Protein AF-A0A7W6HFI2-F1 (afdb_monomer)

Foldseek 3Di:
DDPVLVVLVVVLVVLLVVLVVVCVPPVDPVSVVVSVVVNVVSVCCSPPDDDDDDD

Sequence (55 aa):
MTLERFLSVIAFVVLGVFLLVLVTKVATLDLSIVVLVTILLCGYDLFFHRVPPHP

Mean predicted aligned error: 6.35 Å

Secondary structure (DSSP, 8-state):
--HHHHHHHHHHHHHHHHHHHHHHHH--HHHHHHHHHHHHHHHHHHHT--PPPP-

pLDDT: mean 83.73, std 8.87, range [57.53, 94.31]

Structure (mmCIF, N/CA/C/O backbone):
data_AF-A0A7W6HFI2-F1
#
_entry.id   AF-A0A7W6HFI2-F1
#
loop_
_atom_site.group_PDB
_atom_site.id
_atom_site.type_symbol
_atom_site.label_atom_id
_atom_site.label_alt_id
_atom_site.label_comp_id
_atom_site.label_asym_id
_atom_site.label_entity_id
_atom_site.label_seq_id
_atom_site.pdbx_PDB_ins_code
_atom_site.Cartn_x
_atom_site.Cartn_y
_atom_site.Cartn_z
_atom_site.occupancy
_atom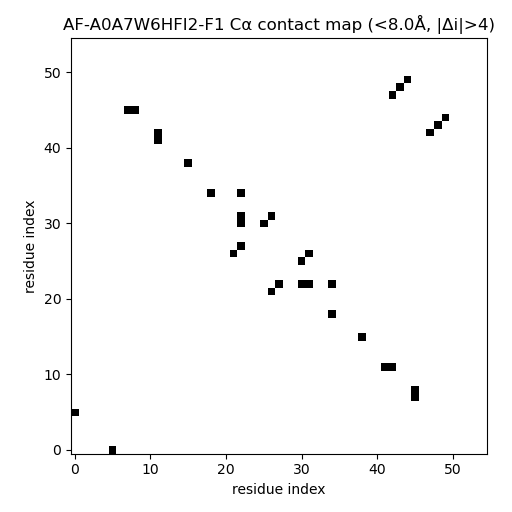_site.B_iso_or_equiv
_atom_site.auth_seq_id
_atom_site.auth_comp_id
_atom_site.auth_asym_id
_atom_site.auth_atom_id
_atom_site.pdbx_PDB_model_num
ATOM 1 N N . MET A 1 1 ? 14.779 -2.854 -14.016 1.00 57.53 1 MET A N 1
ATOM 2 C CA . MET A 1 1 ? 13.910 -2.004 -13.171 1.00 57.53 1 MET A CA 1
ATOM 3 C C . MET A 1 1 ? 14.486 -0.601 -13.203 1.00 57.53 1 MET A C 1
ATOM 5 O O . MET A 1 1 ? 15.665 -0.465 -12.917 1.00 57.53 1 MET A O 1
ATOM 9 N N . THR A 1 2 ? 13.719 0.404 -13.626 1.00 82.62 2 THR A N 1
ATOM 10 C CA . THR A 1 2 ? 14.137 1.815 -13.562 1.00 82.62 2 THR A CA 1
ATOM 11 C C . THR A 1 2 ? 14.092 2.315 -12.115 1.00 82.62 2 THR A C 1
ATOM 13 O O . THR A 1 2 ? 13.326 1.786 -11.306 1.00 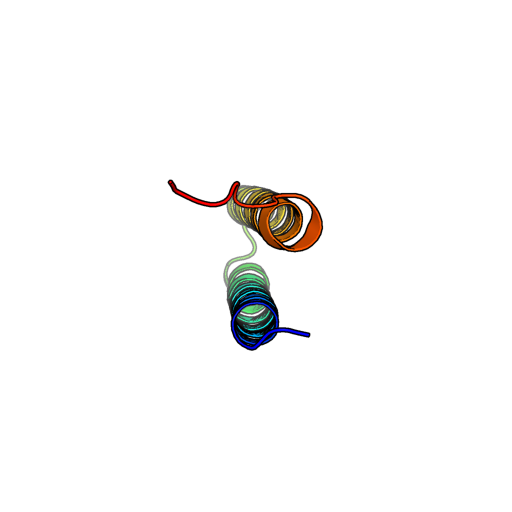82.62 2 THR A O 1
ATOM 16 N N . LEU A 1 3 ? 14.912 3.319 -11.783 1.00 87.00 3 LEU A N 1
ATOM 17 C CA . LEU A 1 3 ? 14.988 3.918 -10.443 1.00 87.00 3 LEU A CA 1
ATOM 18 C C . LEU A 1 3 ? 13.605 4.372 -9.941 1.00 87.00 3 LEU A C 1
ATOM 20 O O . LEU A 1 3 ? 13.226 4.074 -8.815 1.00 87.00 3 LEU A O 1
ATOM 24 N N . GLU A 1 4 ? 12.808 4.988 -10.811 1.00 82.38 4 GLU A N 1
ATOM 25 C CA . GLU A 1 4 ? 11.442 5.447 -10.518 1.00 82.38 4 GLU A CA 1
ATOM 26 C C . GLU A 1 4 ? 10.512 4.308 -10.083 1.00 82.38 4 GLU A C 1
ATOM 28 O O . GLU A 1 4 ? 9.730 4.437 -9.139 1.00 82.38 4 GLU A O 1
ATOM 33 N N . ARG A 1 5 ? 10.638 3.150 -10.737 1.00 81.75 5 ARG A N 1
ATOM 34 C CA . ARG A 1 5 ? 9.839 1.965 -10.422 1.00 81.75 5 ARG A CA 1
ATOM 35 C C . ARG A 1 5 ? 10.265 1.345 -9.094 1.00 81.75 5 ARG A C 1
ATOM 37 O O . ARG A 1 5 ? 9.420 0.841 -8.366 1.00 81.75 5 ARG A O 1
ATOM 44 N N . PHE A 1 6 ? 11.551 1.422 -8.756 1.00 87.56 6 PHE A N 1
ATOM 45 C CA . PHE A 1 6 ? 12.059 1.008 -7.447 1.00 87.56 6 PHE A CA 1
ATOM 46 C C . PHE A 1 6 ? 11.569 1.938 -6.327 1.00 87.56 6 PHE A C 1
ATOM 48 O O . PHE A 1 6 ? 11.060 1.453 -5.318 1.00 87.56 6 PHE A O 1
ATOM 55 N N . LEU A 1 7 ? 11.629 3.261 -6.527 1.00 88.69 7 LEU A N 1
ATOM 56 C CA . LEU A 1 7 ? 11.095 4.237 -5.570 1.00 88.69 7 LEU A CA 1
ATOM 57 C C . LEU A 1 7 ? 9.587 4.067 -5.359 1.00 88.69 7 LEU A C 1
ATOM 59 O O . LEU A 1 7 ? 9.130 4.111 -4.220 1.00 88.69 7 LEU A O 1
ATOM 63 N N . SER A 1 8 ? 8.822 3.821 -6.424 1.00 86.50 8 SER A N 1
ATOM 64 C CA . SER A 1 8 ? 7.368 3.630 -6.323 1.00 86.50 8 SER A CA 1
ATOM 65 C C . SER A 1 8 ? 7.003 2.363 -5.544 1.00 86.50 8 SER A C 1
ATOM 67 O O . SER A 1 8 ? 6.089 2.383 -4.722 1.00 86.50 8 SER A O 1
ATOM 69 N N . VAL A 1 9 ? 7.759 1.272 -5.722 1.00 88.94 9 VAL A N 1
ATOM 70 C CA . VAL A 1 9 ? 7.594 0.053 -4.912 1.00 88.94 9 VAL A CA 1
ATOM 71 C C . VAL A 1 9 ? 7.901 0.331 -3.439 1.00 88.94 9 VAL A C 1
ATOM 73 O O . VAL A 1 9 ? 7.139 -0.091 -2.572 1.00 88.94 9 VAL A O 1
ATOM 76 N N . ILE A 1 10 ? 8.974 1.069 -3.137 1.00 92.38 10 ILE A N 1
ATOM 77 C CA . ILE A 1 10 ? 9.303 1.446 -1.753 1.00 92.38 10 ILE A CA 1
ATOM 78 C C . ILE A 1 10 ? 8.190 2.303 -1.146 1.00 92.38 10 ILE A C 1
ATOM 80 O O . ILE A 1 10 ? 7.743 2.015 -0.037 1.00 92.38 10 ILE A O 1
ATOM 84 N N . ALA A 1 11 ? 7.711 3.319 -1.867 1.00 89.81 11 ALA A N 1
ATOM 85 C CA . ALA A 1 11 ? 6.623 4.178 -1.412 1.00 89.81 11 ALA A CA 1
ATOM 86 C C . ALA A 1 11 ? 5.355 3.367 -1.101 1.00 89.81 11 ALA A C 1
ATOM 88 O O . ALA A 1 11 ? 4.735 3.571 -0.058 1.00 89.81 11 ALA A O 1
ATOM 89 N N . PHE A 1 12 ? 5.020 2.390 -1.949 1.00 90.12 12 PHE A N 1
ATOM 90 C CA . PHE A 1 12 ? 3.893 1.487 -1.725 1.00 90.12 12 PHE A CA 1
ATOM 91 C C . PHE A 1 12 ? 4.060 0.629 -0.464 1.00 90.12 12 PHE A C 1
ATOM 93 O O . PHE A 1 12 ? 3.121 0.489 0.319 1.00 90.12 12 PHE A O 1
ATOM 100 N N . VAL A 1 13 ? 5.258 0.087 -0.226 1.00 92.56 13 VAL A N 1
ATOM 101 C CA . VAL A 1 13 ? 5.548 -0.699 0.984 1.00 92.56 13 VAL A CA 1
ATOM 102 C C . VAL A 1 13 ? 5.436 0.166 2.240 1.00 92.56 13 VAL A C 1
ATOM 104 O O . VAL A 1 13 ? 4.789 -0.243 3.202 1.00 92.56 13 VAL A O 1
ATOM 107 N N . VAL A 1 14 ? 6.012 1.371 2.234 1.00 94.31 14 VAL A N 1
ATOM 108 C CA . VAL A 1 14 ? 5.928 2.312 3.365 1.00 94.31 14 VAL A CA 1
ATOM 109 C C . VAL A 1 14 ? 4.474 2.693 3.652 1.00 94.31 14 VAL A C 1
ATOM 111 O O . VAL A 1 14 ? 4.052 2.654 4.810 1.00 94.31 14 VAL A O 1
ATOM 114 N N . LEU A 1 15 ? 3.690 2.988 2.609 1.00 89.38 15 LEU A N 1
ATOM 115 C CA . LEU A 1 15 ? 2.256 3.252 2.723 1.00 89.38 15 LEU A CA 1
ATOM 116 C C . LEU A 1 15 ? 1.524 2.058 3.351 1.00 89.38 15 LEU A C 1
ATOM 118 O O . LEU A 1 15 ? 0.781 2.231 4.313 1.00 89.38 15 LEU A O 1
ATOM 122 N N . GLY A 1 16 ? 1.771 0.841 2.862 1.00 91.44 16 GLY A N 1
ATOM 123 C CA . GLY A 1 16 ? 1.158 -0.376 3.393 1.00 91.44 16 GLY A CA 1
ATOM 124 C C . GLY A 1 16 ? 1.471 -0.609 4.874 1.00 91.44 16 GLY A C 1
ATOM 125 O O . GLY A 1 16 ? 0.562 -0.897 5.653 1.00 91.44 16 GLY A O 1
ATOM 126 N N . VAL A 1 17 ? 2.730 -0.425 5.289 1.00 92.81 17 VAL A N 1
ATOM 127 C CA . VAL A 1 17 ? 3.143 -0.545 6.700 1.00 92.81 17 VAL A CA 1
ATOM 128 C C . VAL A 1 17 ? 2.426 0.488 7.568 1.00 92.81 17 VAL A C 1
ATOM 130 O O . VAL A 1 17 ? 1.891 0.143 8.621 1.00 92.81 17 VAL A O 1
ATOM 133 N N . PHE A 1 18 ? 2.371 1.744 7.122 1.00 88.88 18 PHE A N 1
ATOM 134 C CA . PHE A 1 18 ? 1.696 2.811 7.856 1.00 88.88 18 PHE A CA 1
ATOM 135 C C . PHE A 1 18 ? 0.198 2.529 8.032 1.00 88.88 18 PHE A C 1
ATOM 137 O O . PHE A 1 18 ? -0.328 2.627 9.142 1.00 88.88 18 PHE A O 1
ATOM 144 N N . LEU A 1 19 ? -0.481 2.107 6.962 1.00 86.25 19 LEU A N 1
ATOM 145 C CA . LEU A 1 19 ? -1.906 1.777 6.998 1.00 86.25 19 LEU A CA 1
ATOM 146 C C . LEU A 1 19 ? -2.193 0.557 7.886 1.00 86.25 19 LEU A C 1
ATOM 148 O O . LEU A 1 19 ? -3.183 0.555 8.615 1.00 86.25 19 LEU A O 1
ATOM 152 N N . LEU A 1 20 ? -1.312 -0.448 7.894 1.00 86.69 20 LEU A N 1
ATOM 153 C CA . LEU A 1 20 ? -1.426 -1.611 8.778 1.00 86.69 20 LEU A CA 1
ATOM 154 C C . LEU A 1 20 ? -1.326 -1.216 10.260 1.00 86.69 20 LEU A C 1
ATOM 156 O O . LEU A 1 20 ? -2.112 -1.683 11.088 1.00 86.69 20 LEU A O 1
ATOM 160 N N . VAL A 1 21 ? -0.411 -0.308 10.608 1.00 89.88 21 VAL A N 1
ATOM 161 C CA . VAL A 1 21 ? -0.334 0.25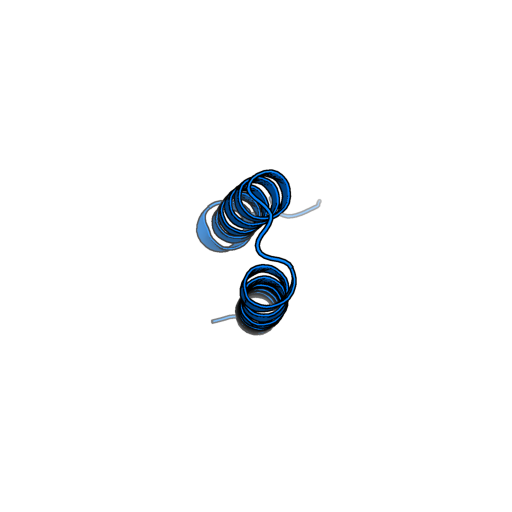3 11.967 1.00 89.88 21 VAL A CA 1
ATOM 162 C C . VAL A 1 21 ? -1.617 1.016 12.315 1.00 89.88 21 VAL A C 1
ATOM 164 O O . VAL A 1 21 ? -2.152 0.858 13.409 1.00 89.88 21 VAL A O 1
ATOM 167 N N . LEU A 1 22 ? -2.157 1.799 11.381 1.00 85.06 22 LEU A N 1
ATOM 168 C CA . LEU A 1 22 ? -3.388 2.568 11.584 1.00 85.06 22 LEU A CA 1
ATOM 169 C C . LEU A 1 22 ? -4.607 1.668 11.834 1.00 85.06 22 LEU A C 1
ATOM 171 O O . LEU A 1 22 ? -5.350 1.884 12.794 1.00 85.06 22 LEU A O 1
ATOM 175 N N . VAL A 1 23 ? -4.768 0.616 11.027 1.00 85.25 23 VAL A N 1
ATOM 176 C CA . VAL A 1 23 ? -5.841 -0.378 11.186 1.00 85.25 23 VAL A CA 1
ATOM 177 C C . VAL A 1 23 ? -5.712 -1.119 12.515 1.00 85.25 23 VAL A C 1
ATOM 179 O O . VAL A 1 23 ? -6.703 -1.262 13.223 1.00 85.25 23 VAL A O 1
ATOM 182 N N . THR A 1 24 ? -4.506 -1.545 12.900 1.00 87.06 24 THR A N 1
ATOM 183 C CA . THR A 1 24 ? -4.299 -2.289 14.159 1.00 87.06 24 THR A CA 1
ATOM 184 C C . THR A 1 24 ? -4.483 -1.436 15.416 1.00 87.06 24 THR A C 1
ATOM 186 O O . THR A 1 24 ? -4.766 -1.984 16.479 1.00 87.06 24 THR A O 1
ATOM 189 N N . LYS A 1 25 ? -4.335 -0.107 15.323 1.00 84.50 25 LYS A N 1
ATOM 190 C CA . LYS A 1 25 ? -4.477 0.808 16.467 1.00 84.50 25 LYS A CA 1
ATOM 191 C C . LYS A 1 25 ? -5.875 1.389 16.642 1.00 84.50 25 LYS A C 1
ATOM 193 O O . LYS A 1 25 ? -6.274 1.608 17.780 1.00 84.50 25 LYS A O 1
ATOM 198 N N . VAL A 1 26 ? -6.591 1.664 15.551 1.00 82.12 26 VAL A N 1
ATOM 199 C CA . VAL A 1 26 ? -7.887 2.369 15.594 1.00 82.12 26 VAL A CA 1
ATOM 200 C C . VAL A 1 26 ? -9.059 1.461 15.197 1.00 82.12 26 VAL A C 1
ATOM 202 O O . VAL A 1 26 ? -10.171 1.707 15.644 1.00 82.12 26 VAL A O 1
ATOM 205 N N . ALA A 1 27 ? -8.817 0.389 14.431 1.00 68.81 27 ALA A N 1
ATOM 206 C CA . ALA A 1 27 ? -9.744 -0.713 14.127 1.00 68.81 27 ALA A CA 1
ATOM 207 C C . ALA A 1 27 ? -11.228 -0.330 13.920 1.00 68.81 27 ALA A C 1
ATOM 209 O O . ALA A 1 27 ? -12.132 -0.993 14.428 1.00 68.81 27 ALA A O 1
ATOM 210 N N . THR A 1 28 ? -11.490 0.720 13.138 1.00 86.94 28 THR A N 1
ATOM 211 C CA . THR A 1 28 ? -12.850 1.095 12.721 1.00 86.94 28 THR A CA 1
ATOM 212 C C . THR A 1 28 ? -13.177 0.465 11.366 1.00 86.94 28 THR A C 1
ATOM 214 O O . THR A 1 28 ? -12.320 0.378 10.481 1.00 86.94 28 THR A O 1
ATOM 217 N N . LEU A 1 29 ? -14.429 0.036 11.186 1.00 80.69 29 LEU A N 1
ATOM 218 C CA . LEU A 1 29 ? -14.907 -0.586 9.944 1.00 80.69 29 LEU A CA 1
ATOM 219 C C . LEU A 1 29 ? -14.764 0.375 8.747 1.00 80.69 29 LEU A C 1
ATOM 221 O O . LEU A 1 29 ? -14.225 -0.005 7.712 1.00 80.69 29 LEU A O 1
ATOM 225 N N . ASP A 1 30 ? -15.136 1.641 8.943 1.00 84.00 30 ASP A N 1
ATOM 226 C CA . ASP A 1 30 ? -14.962 2.729 7.971 1.00 84.00 30 ASP A CA 1
ATOM 227 C C . ASP A 1 30 ? -13.488 2.920 7.564 1.00 84.00 30 ASP A C 1
ATOM 229 O O . ASP A 1 30 ? -13.140 2.852 6.385 1.00 84.00 30 ASP A O 1
ATOM 233 N N . LEU A 1 31 ? -12.594 3.012 8.554 1.00 83.00 31 LEU A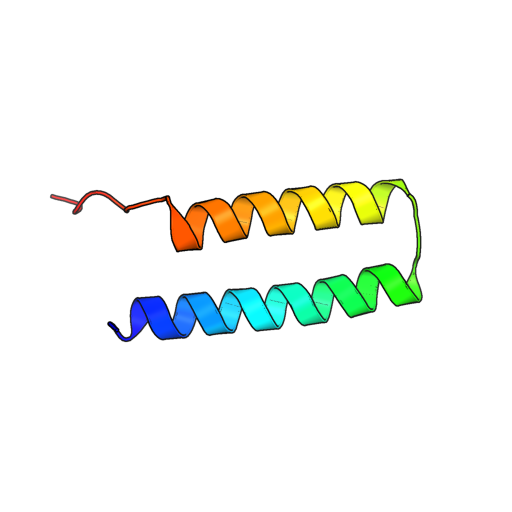 N 1
ATOM 234 C CA . LEU A 1 31 ? -11.153 3.141 8.332 1.00 83.00 31 LEU A CA 1
ATOM 235 C C . LEU A 1 31 ? -10.586 1.963 7.526 1.00 83.00 31 LEU A C 1
ATOM 237 O O . LEU A 1 31 ? -9.767 2.158 6.631 1.00 83.00 31 LEU A O 1
ATOM 241 N N . SER A 1 32 ? -11.034 0.743 7.821 1.00 84.12 32 SER A N 1
ATOM 242 C CA . SER A 1 32 ? -10.567 -0.467 7.138 1.00 84.12 32 SER A CA 1
ATOM 243 C C . SER A 1 32 ? -10.982 -0.491 5.663 1.00 84.12 32 SER A C 1
ATOM 245 O O . SER A 1 32 ? -10.194 -0.899 4.811 1.00 84.12 32 SER A O 1
ATOM 247 N N . ILE A 1 33 ? -12.189 -0.006 5.347 1.00 88.06 33 ILE A N 1
ATOM 248 C CA . ILE A 1 33 ? -12.678 0.119 3.966 1.00 88.06 33 ILE A CA 1
ATOM 249 C C . ILE A 1 33 ? -11.851 1.157 3.203 1.00 88.06 33 ILE A C 1
ATOM 251 O O . ILE A 1 33 ? -11.368 0.869 2.108 1.00 88.06 33 ILE A O 1
ATOM 255 N N . VAL A 1 34 ? -11.631 2.337 3.791 1.00 89.69 34 VAL A N 1
ATOM 256 C CA . VAL A 1 34 ? -10.830 3.406 3.171 1.00 89.69 34 VAL A CA 1
ATOM 257 C C . VAL A 1 34 ? -9.397 2.936 2.904 1.00 89.69 34 VAL A C 1
ATOM 259 O O . VAL A 1 34 ? -8.865 3.146 1.812 1.00 89.69 34 VAL A O 1
ATOM 262 N N . VAL A 1 35 ? -8.782 2.241 3.863 1.0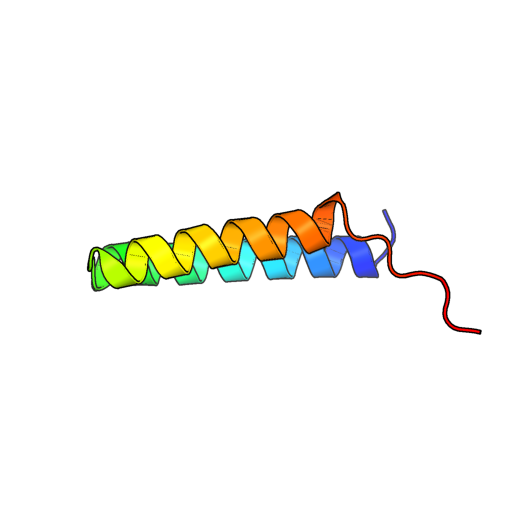0 88.69 35 VAL A N 1
ATOM 263 C CA . VAL A 1 35 ? -7.449 1.636 3.719 1.00 88.69 35 VAL A CA 1
ATOM 264 C C . VAL A 1 35 ? -7.415 0.637 2.562 1.00 88.69 35 VAL A C 1
ATOM 266 O O . VAL A 1 35 ? -6.520 0.705 1.719 1.00 88.69 35 VAL A O 1
ATOM 269 N N . LEU A 1 36 ? -8.396 -0.265 2.483 1.00 88.62 36 LEU A N 1
ATOM 270 C CA . LEU A 1 36 ? -8.463 -1.283 1.434 1.00 88.62 36 LEU A CA 1
ATOM 271 C C . LEU A 1 36 ? -8.608 -0.660 0.038 1.00 88.62 36 LEU A C 1
ATOM 273 O O . LEU A 1 36 ? -7.885 -1.044 -0.883 1.00 88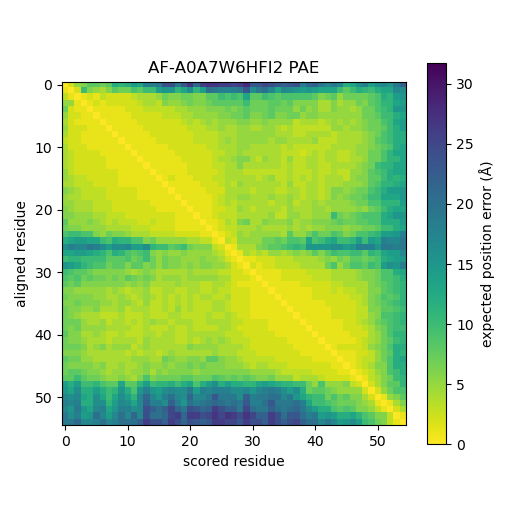.62 36 LEU A O 1
ATOM 277 N N . VAL A 1 37 ? -9.478 0.342 -0.109 1.00 92.69 37 VAL A N 1
ATOM 278 C CA . VAL A 1 37 ? -9.640 1.097 -1.363 1.00 92.69 37 VAL A CA 1
ATOM 279 C C . VAL A 1 37 ? -8.345 1.823 -1.736 1.00 92.69 37 VAL A C 1
ATOM 281 O O . VAL A 1 37 ? -7.937 1.795 -2.895 1.00 92.69 37 VAL A O 1
ATOM 284 N N . THR A 1 38 ? -7.653 2.411 -0.758 1.00 90.62 38 THR A N 1
ATOM 285 C CA . THR A 1 38 ? -6.378 3.111 -0.976 1.00 90.62 38 THR A CA 1
ATOM 286 C C . THR A 1 38 ? -5.298 2.162 -1.498 1.00 90.62 38 THR A C 1
ATOM 288 O O . THR A 1 38 ? -4.624 2.474 -2.479 1.00 90.62 38 THR A O 1
ATOM 291 N N . ILE A 1 39 ? -5.160 0.975 -0.896 1.00 90.00 39 ILE A N 1
ATOM 292 C CA . ILE A 1 39 ? -4.200 -0.047 -1.344 1.00 90.00 39 ILE A CA 1
ATOM 293 C C . ILE A 1 39 ? -4.536 -0.538 -2.757 1.00 90.00 39 ILE A C 1
ATOM 295 O O . ILE A 1 39 ? -3.627 -0.690 -3.573 1.00 90.00 39 ILE A O 1
ATOM 299 N N . LEU A 1 40 ? -5.819 -0.747 -3.070 1.00 90.44 40 LEU A N 1
ATOM 300 C CA . LEU A 1 40 ? -6.265 -1.134 -4.412 1.00 90.44 40 LEU A CA 1
ATOM 301 C C . LEU A 1 40 ? -5.912 -0.078 -5.463 1.00 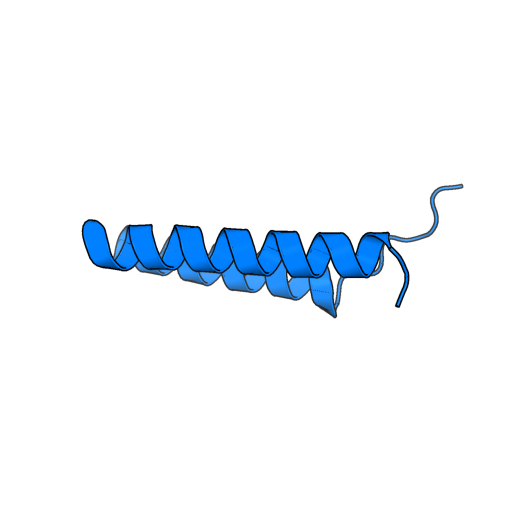90.44 40 LEU A C 1
ATOM 303 O O . LEU A 1 40 ? -5.370 -0.428 -6.508 1.00 90.44 40 LEU A O 1
ATOM 307 N N . LEU A 1 41 ? -6.180 1.200 -5.184 1.00 90.12 41 LEU A N 1
ATOM 308 C CA . LEU A 1 41 ? -5.885 2.301 -6.103 1.00 90.12 41 LEU A CA 1
ATOM 309 C C . LEU A 1 41 ? -4.379 2.484 -6.314 1.00 90.12 41 LEU A C 1
ATOM 311 O O . LEU A 1 41 ? -3.931 2.556 -7.454 1.00 90.12 41 LEU A O 1
ATOM 315 N N . CYS A 1 42 ? -3.588 2.492 -5.239 1.00 87.94 42 CYS A N 1
ATOM 316 C CA . CYS A 1 42 ? -2.132 2.591 -5.353 1.00 87.94 42 CYS A CA 1
ATOM 317 C C . CYS A 1 42 ? -1.518 1.367 -6.046 1.00 87.94 42 CYS A C 1
ATOM 319 O O . CYS A 1 42 ? -0.582 1.507 -6.827 1.00 87.94 42 CYS A O 1
ATOM 321 N N . GLY A 1 43 ? -2.038 0.165 -5.786 1.00 86.62 43 GLY A N 1
ATOM 322 C CA . GLY A 1 43 ? -1.616 -1.037 -6.499 1.00 86.62 43 GLY A CA 1
ATOM 323 C C . GLY A 1 43 ? -1.961 -0.947 -7.986 1.00 86.62 43 GLY A C 1
ATOM 324 O O . GLY A 1 43 ? -1.129 -1.250 -8.837 1.00 86.62 43 GLY A O 1
ATOM 325 N N . TYR A 1 44 ? -3.165 -0.481 -8.317 1.00 87.31 44 TYR A N 1
ATOM 326 C CA . TYR A 1 44 ? -3.568 -0.268 -9.703 1.00 87.31 44 TYR A CA 1
ATOM 327 C C . TYR A 1 44 ? -2.647 0.727 -10.420 1.00 87.31 44 TYR A C 1
ATOM 329 O O . TYR A 1 44 ? -2.189 0.437 -11.526 1.00 87.31 44 TYR A O 1
ATOM 337 N N . ASP A 1 45 ? -2.312 1.844 -9.774 1.00 84.06 45 ASP A N 1
ATOM 338 C CA . ASP A 1 45 ? -1.348 2.814 -10.295 1.00 84.06 45 ASP A CA 1
ATOM 339 C C . ASP A 1 45 ? 0.023 2.167 -10.562 1.00 84.06 45 ASP A C 1
ATOM 341 O O . ASP A 1 45 ? 0.536 2.206 -11.678 1.00 84.06 45 ASP A O 1
ATOM 345 N N . LEU A 1 46 ? 0.554 1.436 -9.579 1.00 82.25 46 LEU A N 1
ATOM 346 C CA . LEU A 1 46 ? 1.883 0.829 -9.655 1.00 82.25 46 LEU A CA 1
ATOM 347 C C . LEU A 1 46 ? 2.004 -0.288 -10.709 1.00 82.25 46 LEU A C 1
ATOM 349 O O . LEU A 1 46 ? 3.068 -0.465 -11.314 1.00 82.25 46 LEU A O 1
ATOM 353 N N . PHE A 1 47 ? 0.952 -1.090 -10.893 1.00 83.38 47 PHE A N 1
ATOM 354 C CA . PHE A 1 47 ? 0.995 -2.291 -11.736 1.00 83.38 47 PHE A CA 1
ATOM 355 C C . PHE A 1 47 ? 0.365 -2.102 -13.120 1.00 83.38 47 PHE A C 1
ATOM 357 O O . PHE A 1 47 ? 0.819 -2.739 -14.075 1.00 83.38 47 PHE A O 1
ATOM 364 N N . PHE A 1 48 ? -0.654 -1.250 -13.246 1.00 81.38 48 PHE A N 1
ATOM 365 C CA . PHE A 1 48 ? -1.468 -1.136 -14.459 1.00 81.38 48 PHE A CA 1
ATOM 366 C C . PHE A 1 48 ? -1.441 0.256 -15.087 1.00 81.38 48 PHE A C 1
ATOM 368 O O . PHE A 1 48 ? -1.549 0.353 -16.312 1.00 81.38 48 PHE A O 1
ATOM 375 N N . HIS A 1 49 ? -1.259 1.323 -14.305 1.00 75.75 49 HIS A N 1
ATOM 376 C CA . HIS A 1 49 ? -1.182 2.665 -14.865 1.00 75.75 49 HIS A CA 1
ATOM 377 C C . HIS A 1 49 ? 0.178 2.879 -15.540 1.00 75.75 49 HIS A C 1
ATOM 379 O O . HIS A 1 49 ? 1.235 2.929 -14.917 1.00 75.75 49 HIS A O 1
ATOM 385 N N . ARG A 1 50 ? 0.162 2.964 -16.871 1.00 68.31 50 ARG A N 1
ATOM 386 C CA . ARG A 1 50 ? 1.319 3.389 -17.658 1.00 68.31 50 ARG A CA 1
ATOM 387 C C . ARG A 1 50 ? 1.121 4.861 -17.968 1.00 68.31 50 ARG A C 1
ATOM 389 O O . ARG A 1 50 ? 0.274 5.184 -18.796 1.00 68.31 50 ARG A O 1
ATOM 396 N N . VAL A 1 51 ? 1.882 5.727 -17.299 1.00 68.56 51 VAL A N 1
ATOM 397 C CA . VAL A 1 51 ? 1.913 7.160 -17.616 1.00 68.56 51 VAL A CA 1
ATOM 398 C C . VAL A 1 51 ? 2.287 7.295 -19.099 1.00 68.56 51 VAL A C 1
ATOM 400 O O . VAL A 1 51 ? 3.357 6.815 -19.491 1.00 68.56 51 VAL A O 1
ATOM 403 N N . PRO A 1 52 ? 1.411 7.856 -19.955 1.00 67.56 52 PRO A N 1
ATOM 404 C CA . PRO A 1 52 ? 1.763 8.100 -21.344 1.00 67.56 52 PRO A CA 1
ATOM 405 C C . PRO A 1 52 ? 2.926 9.101 -21.385 1.00 67.56 52 PRO A C 1
ATOM 407 O O . PRO A 1 52 ? 2.943 10.030 -20.573 1.00 67.56 52 PRO A O 1
ATOM 410 N N . PRO A 1 53 ? 3.911 8.923 -22.284 1.00 61.28 53 PRO A N 1
ATOM 411 C CA . PRO A 1 53 ? 5.017 9.862 -22.396 1.00 61.28 53 PRO A CA 1
ATOM 412 C C . PRO A 1 53 ? 4.447 11.256 -22.669 1.00 61.28 53 PRO A C 1
ATOM 414 O O . PRO A 1 53 ? 3.697 11.451 -23.627 1.00 61.28 53 PRO A O 1
ATOM 417 N N . HIS A 1 54 ? 4.755 12.194 -21.778 1.00 60.41 54 HIS A N 1
ATOM 418 C CA . HIS A 1 54 ? 4.404 13.596 -21.957 1.00 60.41 54 HIS A CA 1
ATOM 419 C C . HIS A 1 54 ? 5.131 14.109 -23.221 1.00 60.41 54 HIS A C 1
ATOM 421 O O . HIS A 1 54 ? 6.320 13.803 -23.359 1.00 60.41 54 HIS A O 1
ATOM 427 N N . PRO A 1 55 ? 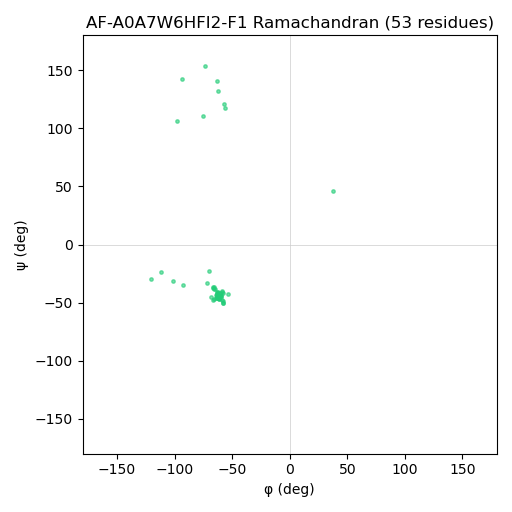4.452 14.805 -24.157 1.00 62.59 55 PRO A N 1
ATOM 428 C CA . PRO A 1 55 ? 5.110 15.449 -25.295 1.00 62.59 55 PRO A CA 1
ATOM 429 C C . PRO A 1 55 ? 6.019 16.601 -24.857 1.00 62.59 55 PRO A C 1
ATOM 431 O O . PRO A 1 55 ? 5.719 17.220 -23.805 1.00 62.59 55 PRO A O 1
#

Radius of gyration: 13.68 Å; Cα contacts (8 Å, |Δi|>4): 17; chains: 1; bounding box: 30×18×42 Å

Organism: NCBI:txid1522175

Solvent-accessible surface area (backbone atoms only — not comparable to full-atom values): 3327 Å² total; per-residue (Å²): 133,56,72,69,59,52,52,50,52,49,52,51,51,54,50,50,54,53,49,52,53,49,44,76,73,65,67,43,72,69,58,50,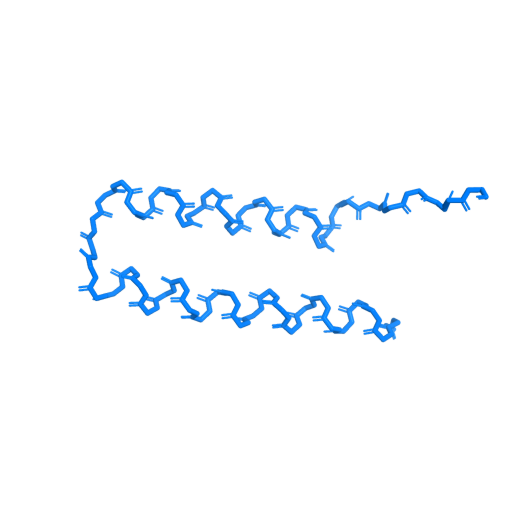51,54,49,51,52,49,52,51,52,54,47,42,45,75,76,69,57,71,82,72,85,79,132